Protein AF-A0A9E5MVC0-F1 (afdb_monomer_lite)

Radius of gyration: 25.69 Å; chains: 1; bounding box: 67×39×81 Å

Foldseek 3Di:
DDPDPVVVVVVVVVVVVVVVVVVVVVVVVVVVLVVVLVVLVVVLVVLVVVLVVLCVVLVVLCVCLQQVHDDDPVSVVSNLVSLVSVVVSLVSVLVSCVSVVHDSLVSLLVVLVSLVNGVSSVVSLVVVVVVPDPPPPPDDCVSSVSNVVNNVVVVVVVVVVD

Secondary structure (DSSP, 8-state):
-----HHHHHHHHHHHHHHHHHHHHHHHHHHHHHHHHHHHHHHHHHHHHHHHHHHHHTHHHHHHHHHTPPPPHHHHHHHHHHHHHHHHHHHHHHHHHHHTT--HHHHHHHHHHHHHH-HHHHHHHHHHHHHS-TT-TTS--HHHHHHHHHHHHHHHHHHTT-

pLDDT: mean 89.38, std 9.36, range [50.88, 98.31]

Structure (mmCIF, N/CA/C/O backbone):
data_AF-A0A9E5MVC0-F1
#
_entry.id   AF-A0A9E5MVC0-F1
#
loop_
_atom_site.group_PDB
_atom_site.id
_atom_site.type_symbol
_atom_site.label_atom_id
_atom_site.label_alt_id
_atom_site.label_comp_id
_atom_site.label_asym_id
_atom_site.label_entity_id
_atom_site.label_seq_id
_atom_site.pdbx_PDB_ins_code
_atom_site.Cartn_x
_atom_site.Cartn_y
_atom_site.Cartn_z
_atom_site.occupancy
_atom_site.B_iso_or_equiv
_atom_site.auth_seq_id
_atom_site.auth_comp_id
_atom_site.auth_asym_id
_atom_site.auth_atom_id
_atom_site.pdbx_PDB_model_num
ATOM 1 N N . MET A 1 1 ? 47.370 -3.747 -57.148 1.00 50.88 1 MET A N 1
ATOM 2 C CA . MET A 1 1 ? 46.328 -3.229 -56.234 1.00 50.88 1 MET A CA 1
ATOM 3 C C . MET A 1 1 ? 45.310 -4.342 -56.031 1.00 50.88 1 MET A C 1
ATOM 5 O O . MET A 1 1 ? 44.826 -4.866 -57.023 1.00 50.88 1 MET A O 1
ATOM 9 N N . LYS A 1 2 ? 45.086 -4.807 -54.793 1.00 54.47 2 LYS A N 1
ATOM 10 C CA . LYS A 1 2 ? 44.110 -5.875 -54.505 1.00 54.47 2 LYS A CA 1
ATOM 11 C C . LYS A 1 2 ? 42.709 -5.308 -54.758 1.00 54.47 2 LYS A C 1
ATOM 13 O O . LYS A 1 2 ? 42.351 -4.332 -54.108 1.00 54.47 2 LYS A O 1
ATOM 18 N N . ASN A 1 3 ? 41.949 -5.893 -55.684 1.00 63.56 3 ASN A N 1
ATOM 19 C CA . ASN A 1 3 ? 40.540 -5.551 -55.865 1.00 63.56 3 ASN A CA 1
ATOM 20 C C . ASN A 1 3 ? 39.806 -5.937 -54.581 1.00 63.56 3 ASN A C 1
ATOM 22 O O . ASN A 1 3 ? 39.661 -7.119 -54.272 1.00 63.56 3 ASN A O 1
ATOM 26 N N . ILE A 1 4 ? 39.436 -4.934 -53.789 1.00 68.81 4 ILE A N 1
ATOM 27 C CA . ILE A 1 4 ? 38.575 -5.132 -52.630 1.00 68.81 4 ILE A CA 1
ATOM 28 C C . ILE A 1 4 ? 37.225 -5.584 -53.183 1.00 68.81 4 ILE A C 1
ATOM 30 O O . ILE A 1 4 ? 36.628 -4.904 -54.014 1.00 68.81 4 ILE A O 1
ATOM 34 N N . ASP A 1 5 ? 36.779 -6.757 -52.746 1.00 82.81 5 ASP A N 1
ATOM 35 C CA . ASP A 1 5 ? 35.467 -7.301 -53.073 1.00 82.81 5 ASP A CA 1
ATOM 36 C C . ASP A 1 5 ? 34.402 -6.429 -52.388 1.00 82.81 5 ASP A C 1
ATOM 38 O O . ASP A 1 5 ? 34.113 -6.576 -51.198 1.00 82.81 5 ASP A O 1
ATOM 42 N N . VAL A 1 6 ? 33.883 -5.446 -53.132 1.00 80.06 6 VAL A N 1
ATOM 43 C CA . VAL A 1 6 ? 32.908 -4.449 -52.659 1.00 80.06 6 VAL A CA 1
ATOM 44 C C . VAL A 1 6 ? 31.671 -5.127 -52.059 1.00 80.06 6 VAL A C 1
ATOM 46 O O . VAL A 1 6 ? 31.129 -4.637 -51.071 1.00 80.06 6 VAL A O 1
ATOM 49 N N . GLY A 1 7 ? 31.276 -6.299 -52.572 1.00 79.94 7 GLY A N 1
ATOM 50 C CA . GLY A 1 7 ? 30.170 -7.084 -52.019 1.00 79.94 7 GLY A CA 1
ATOM 51 C C . GLY A 1 7 ? 30.454 -7.599 -50.605 1.00 79.94 7 GLY A C 1
ATOM 52 O O . GLY A 1 7 ? 29.595 -7.514 -49.727 1.00 79.94 7 GLY A O 1
ATOM 53 N N . ARG A 1 8 ? 31.685 -8.057 -50.333 1.00 78.88 8 ARG A N 1
ATOM 54 C CA . ARG A 1 8 ? 32.105 -8.451 -48.973 1.00 78.88 8 ARG A CA 1
ATOM 55 C C . ARG A 1 8 ? 32.175 -7.265 -48.017 1.00 78.88 8 ARG A C 1
ATOM 57 O O . ARG A 1 8 ? 31.847 -7.429 -46.842 1.00 78.88 8 ARG A O 1
ATOM 64 N N . LEU A 1 9 ? 32.575 -6.089 -48.501 1.00 84.31 9 LEU A N 1
ATOM 65 C CA . LEU A 1 9 ? 32.619 -4.873 -47.687 1.00 84.31 9 LEU A CA 1
ATOM 66 C C . LEU A 1 9 ? 31.206 -4.435 -47.276 1.00 84.31 9 LEU A C 1
ATOM 68 O O . LEU A 1 9 ? 30.965 -4.204 -46.094 1.00 84.31 9 LEU A O 1
ATOM 72 N N . ILE A 1 10 ? 30.267 -4.396 -48.227 1.00 83.94 10 ILE A N 1
ATOM 73 C CA . ILE A 1 10 ? 28.863 -4.044 -47.971 1.00 83.94 10 ILE A CA 1
ATOM 74 C C . ILE A 1 10 ? 28.228 -5.025 -46.979 1.00 83.94 10 ILE A C 1
ATOM 76 O O . ILE A 1 10 ? 27.631 -4.588 -45.999 1.00 83.94 10 ILE A O 1
ATOM 80 N N . ASN A 1 11 ? 28.419 -6.335 -47.166 1.00 83.12 11 ASN A N 1
ATOM 81 C CA . ASN A 1 11 ? 27.893 -7.340 -46.235 1.00 83.12 11 ASN A CA 1
ATOM 82 C C . ASN A 1 11 ? 28.495 -7.213 -44.829 1.00 83.12 11 ASN A C 1
ATOM 84 O O . ASN A 1 11 ? 27.784 -7.351 -43.838 1.00 83.12 11 ASN A O 1
ATOM 88 N N . THR A 1 12 ? 29.792 -6.910 -44.724 1.00 84.00 12 THR A N 1
ATOM 89 C CA . THR A 1 12 ? 30.440 -6.678 -43.423 1.00 84.00 12 THR A CA 1
ATOM 90 C C . THR A 1 12 ? 29.838 -5.466 -42.711 1.00 84.00 12 THR A C 1
ATOM 92 O O . THR A 1 12 ? 29.507 -5.555 -41.532 1.00 84.00 12 THR A O 1
ATOM 95 N N . ILE A 1 13 ? 29.645 -4.353 -43.422 1.00 86.19 13 ILE A N 1
ATOM 96 C CA . ILE A 1 13 ? 29.047 -3.134 -42.859 1.00 86.19 13 ILE A CA 1
ATOM 97 C C . ILE A 1 13 ? 27.590 -3.379 -42.452 1.00 86.19 13 ILE A C 1
ATOM 99 O O . ILE A 1 13 ? 27.192 -2.971 -41.364 1.00 86.19 13 ILE A O 1
ATOM 103 N N . ALA A 1 14 ? 26.811 -4.083 -43.277 1.00 83.56 14 ALA A N 1
ATOM 104 C CA . ALA A 1 14 ? 25.430 -4.438 -42.961 1.00 83.56 14 ALA A CA 1
ATOM 105 C C . ALA A 1 14 ? 25.343 -5.300 -41.691 1.00 83.56 14 ALA A C 1
ATOM 107 O O . ALA A 1 14 ? 24.557 -4.995 -40.797 1.00 83.56 14 ALA A O 1
ATOM 108 N N . ASN A 1 15 ? 26.204 -6.314 -41.558 1.00 86.19 15 ASN A N 1
ATOM 109 C CA . ASN A 1 15 ? 26.256 -7.160 -40.364 1.00 86.19 15 ASN A CA 1
ATOM 110 C C . ASN A 1 15 ? 26.656 -6.369 -39.111 1.00 86.19 15 ASN A C 1
ATOM 112 O O . ASN A 1 15 ? 26.054 -6.555 -38.056 1.00 86.19 15 ASN A O 1
ATOM 116 N N . ILE A 1 16 ? 27.624 -5.453 -39.221 1.00 89.75 16 ILE A N 1
ATOM 117 C CA . ILE A 1 16 ? 27.993 -4.548 -38.121 1.00 89.75 16 ILE A CA 1
ATOM 118 C C . ILE A 1 16 ? 26.814 -3.639 -37.753 1.00 89.75 16 ILE A C 1
ATOM 120 O O . ILE A 1 16 ? 26.558 -3.437 -36.571 1.00 89.75 16 ILE A O 1
ATOM 124 N N . GLY A 1 17 ? 26.072 -3.130 -38.739 1.00 88.94 17 GLY A N 1
ATOM 125 C CA . GLY A 1 17 ? 24.876 -2.318 -38.518 1.00 88.94 17 GLY A CA 1
ATOM 126 C C . GLY A 1 17 ? 23.773 -3.075 -37.778 1.00 88.94 17 GLY A C 1
ATOM 127 O O . GLY A 1 17 ? 23.204 -2.542 -36.831 1.00 88.94 17 GLY A O 1
ATOM 128 N N . VAL A 1 18 ? 23.518 -4.335 -38.145 1.00 88.31 18 VAL A N 1
ATOM 129 C CA . VAL A 1 18 ? 22.548 -5.198 -37.448 1.00 88.31 18 VAL A CA 1
ATOM 130 C C . VAL A 1 18 ? 22.993 -5.473 -36.011 1.00 88.31 18 VAL A C 1
ATOM 132 O O . VAL A 1 18 ? 22.205 -5.296 -35.086 1.00 88.31 18 VAL A O 1
ATOM 135 N N . ILE A 1 19 ? 24.259 -5.849 -35.802 1.00 90.19 19 ILE A N 1
ATOM 136 C CA . ILE A 1 19 ? 24.806 -6.096 -34.458 1.00 90.19 19 ILE A CA 1
ATOM 137 C C . ILE A 1 19 ? 24.736 -4.821 -33.608 1.00 90.19 19 ILE A C 1
ATOM 139 O O . ILE A 1 19 ? 24.280 -4.866 -32.468 1.00 90.19 19 ILE A O 1
ATOM 143 N N . GLY A 1 20 ? 25.131 -3.677 -34.168 1.00 89.25 20 GLY A N 1
ATOM 144 C CA . GLY A 1 20 ? 25.049 -2.379 -33.501 1.00 89.25 20 GLY A CA 1
ATOM 145 C C . GLY A 1 20 ? 23.612 -1.993 -33.150 1.00 89.25 20 GLY A C 1
ATOM 146 O O . GLY A 1 20 ? 23.364 -1.535 -32.038 1.00 89.25 20 GLY A O 1
ATOM 147 N N . GLY A 1 21 ? 22.660 -2.244 -34.053 1.00 90.06 21 GLY A N 1
ATOM 148 C CA . GLY A 1 21 ? 21.233 -2.030 -33.813 1.00 90.06 21 GLY A CA 1
ATOM 149 C C . GLY A 1 21 ? 20.691 -2.891 -32.671 1.00 90.06 21 GLY A C 1
ATOM 150 O O . GLY A 1 21 ? 20.008 -2.375 -31.793 1.00 90.06 21 GLY A O 1
ATOM 151 N N . LEU A 1 22 ? 21.052 -4.177 -32.622 1.00 89.44 22 LEU A N 1
ATOM 152 C CA . LEU A 1 22 ? 20.656 -5.073 -31.530 1.00 89.44 22 LEU A CA 1
ATOM 153 C C . LEU A 1 22 ? 21.253 -4.648 -30.183 1.00 89.44 22 LEU A C 1
ATOM 155 O O . LEU A 1 22 ? 20.547 -4.647 -29.177 1.00 89.44 22 LEU A O 1
ATOM 159 N N . ILE A 1 23 ? 22.529 -4.245 -30.159 1.00 89.62 23 ILE A N 1
ATOM 160 C CA . ILE A 1 23 ? 23.170 -3.707 -28.948 1.00 89.62 23 ILE A CA 1
ATOM 161 C C . ILE A 1 23 ? 22.442 -2.443 -28.486 1.00 89.62 23 ILE A C 1
ATOM 163 O O . ILE A 1 23 ? 22.152 -2.300 -27.302 1.00 89.62 23 ILE A O 1
ATOM 167 N N . PHE A 1 24 ? 22.120 -1.540 -29.412 1.00 92.38 24 PHE A N 1
ATOM 168 C CA . PHE A 1 24 ? 21.422 -0.298 -29.105 1.00 92.38 24 PHE A CA 1
ATOM 169 C C . PHE A 1 24 ? 20.025 -0.544 -28.520 1.00 92.38 24 PHE A C 1
ATOM 171 O O . PHE A 1 24 ? 19.706 0.024 -27.480 1.00 92.38 24 PHE A O 1
ATOM 178 N N . VAL A 1 25 ? 19.232 -1.446 -29.110 1.00 92.00 25 VAL A N 1
ATOM 179 C CA . VAL A 1 25 ? 17.927 -1.851 -28.555 1.00 92.00 25 VAL A CA 1
ATOM 180 C C . VAL A 1 25 ? 18.091 -2.479 -27.170 1.00 92.00 25 VAL A C 1
ATOM 182 O O . VAL A 1 25 ? 17.344 -2.146 -26.256 1.00 92.00 25 VAL A O 1
ATOM 185 N N . GLY A 1 26 ? 19.098 -3.335 -26.973 1.00 86.75 26 GLY A N 1
ATOM 186 C CA . GLY A 1 26 ? 19.394 -3.908 -25.658 1.00 86.75 26 GLY A CA 1
ATOM 187 C C . GLY A 1 26 ? 19.716 -2.846 -24.599 1.00 86.75 26 GLY A C 1
ATOM 188 O O . GLY A 1 26 ? 19.263 -2.949 -23.461 1.00 86.75 26 GLY A O 1
ATOM 189 N N . LEU A 1 27 ? 20.455 -1.795 -24.973 1.00 90.75 27 LEU A N 1
ATOM 190 C CA . LEU A 1 27 ? 20.729 -0.657 -24.091 1.00 90.75 27 LEU A CA 1
ATOM 191 C C . LEU A 1 27 ? 19.470 0.169 -23.796 1.00 90.75 27 LEU A C 1
ATOM 193 O O . LEU A 1 27 ? 19.297 0.581 -22.651 1.00 90.75 27 LEU A O 1
ATOM 197 N N . GLN A 1 28 ? 18.593 0.381 -24.783 1.00 87.44 28 GLN A N 1
ATOM 198 C CA . GLN A 1 28 ? 17.312 1.070 -24.585 1.00 87.44 28 GLN A CA 1
ATOM 199 C C . GLN A 1 28 ? 16.407 0.307 -23.614 1.00 87.44 28 GLN A C 1
ATOM 201 O O . GLN A 1 28 ? 15.955 0.883 -22.632 1.00 87.44 28 GLN A O 1
ATOM 206 N N . LEU A 1 29 ? 16.239 -1.005 -23.811 1.00 86.62 29 LEU A N 1
ATOM 207 C CA . LEU A 1 29 ? 15.438 -1.847 -22.915 1.00 86.62 29 LEU A CA 1
ATOM 208 C C . LEU A 1 29 ? 15.954 -1.811 -21.472 1.00 86.62 29 LEU A C 1
ATOM 210 O O . LEU A 1 29 ? 15.167 -1.778 -20.529 1.00 86.62 29 LEU A O 1
ATOM 214 N N . LYS A 1 30 ? 17.280 -1.780 -21.291 1.00 89.12 30 LYS A N 1
ATOM 215 C CA . LYS A 1 30 ? 17.881 -1.625 -19.965 1.00 89.12 30 LYS A CA 1
ATOM 216 C C . LYS A 1 30 ? 17.543 -0.267 -19.341 1.00 89.12 30 LYS A C 1
ATOM 218 O O . LYS A 1 30 ? 17.176 -0.217 -18.175 1.00 89.12 30 LYS A O 1
ATOM 223 N N . GLN A 1 31 ? 17.658 0.820 -20.102 1.00 88.25 31 GLN A N 1
ATOM 224 C CA . GLN A 1 31 ? 17.329 2.163 -19.611 1.00 88.25 31 GLN A CA 1
ATOM 225 C C . GLN A 1 31 ? 15.851 2.289 -19.233 1.00 88.25 31 GLN A C 1
ATOM 227 O O . GLN A 1 31 ? 15.545 2.838 -18.177 1.00 88.25 31 GLN A O 1
ATOM 232 N N . ASP A 1 32 ? 14.954 1.750 -20.057 1.00 87.56 32 ASP A N 1
ATOM 233 C CA . ASP A 1 32 ? 13.515 1.765 -19.790 1.00 87.56 32 ASP A CA 1
ATOM 234 C C . ASP A 1 32 ? 13.183 0.989 -18.506 1.00 87.56 32 ASP A C 1
ATOM 236 O O . ASP A 1 32 ? 12.416 1.473 -17.670 1.00 87.56 32 ASP A O 1
ATOM 240 N N . SER A 1 33 ? 13.824 -0.168 -18.302 1.00 86.50 33 SER A N 1
ATOM 241 C CA . SER A 1 33 ? 13.711 -0.948 -17.064 1.00 86.50 33 SER A CA 1
ATOM 242 C C . SER A 1 33 ? 14.200 -0.161 -15.842 1.00 86.50 33 SER A C 1
ATOM 244 O O . SER A 1 33 ? 13.487 -0.083 -14.842 1.00 86.50 33 SER A O 1
ATOM 246 N N . ASP A 1 34 ? 15.377 0.471 -15.927 1.00 87.69 34 ASP A N 1
ATOM 247 C CA . ASP A 1 34 ? 15.955 1.261 -14.830 1.00 87.69 34 ASP A CA 1
ATOM 248 C C . ASP A 1 34 ? 15.062 2.472 -14.467 1.00 87.69 34 ASP A C 1
ATOM 250 O O . ASP A 1 34 ? 14.955 2.855 -13.298 1.00 87.69 34 ASP A O 1
ATOM 254 N N . ILE A 1 35 ? 14.415 3.104 -15.456 1.00 88.44 35 ILE A N 1
ATOM 255 C CA . ILE A 1 35 ? 13.480 4.220 -15.236 1.00 88.44 35 ILE A CA 1
ATOM 256 C C . ILE A 1 35 ? 12.208 3.727 -14.542 1.00 88.44 35 ILE A C 1
ATOM 258 O O . ILE A 1 35 ? 11.766 4.356 -13.576 1.00 88.44 35 ILE A O 1
ATOM 262 N N . ALA A 1 36 ? 11.634 2.616 -15.008 1.00 85.25 36 ALA A N 1
ATOM 263 C CA . ALA A 1 36 ? 10.431 2.034 -14.422 1.00 85.25 36 ALA A CA 1
ATOM 264 C C . ALA A 1 36 ? 10.654 1.633 -12.955 1.00 85.25 36 ALA A C 1
ATOM 266 O O . ALA A 1 36 ? 9.841 1.973 -12.096 1.00 85.25 36 ALA A O 1
ATOM 267 N N . GLU A 1 37 ? 11.787 0.997 -12.646 1.00 89.19 37 GLU A N 1
ATOM 268 C CA . GLU A 1 37 ? 12.162 0.628 -11.277 1.00 89.19 37 GLU A CA 1
ATOM 269 C C . GLU A 1 37 ? 12.238 1.859 -10.360 1.00 89.19 37 GLU A C 1
ATOM 271 O O . GLU A 1 37 ? 11.611 1.901 -9.297 1.00 89.19 37 GLU A O 1
ATOM 276 N N . ARG A 1 38 ? 12.949 2.910 -10.792 1.00 88.31 38 ARG A N 1
ATOM 277 C CA . ARG A 1 38 ? 13.077 4.158 -10.021 1.00 88.31 38 ARG A CA 1
ATOM 278 C C . ARG A 1 38 ? 11.738 4.854 -9.816 1.00 88.31 38 ARG A C 1
ATOM 280 O O . ARG A 1 38 ? 11.494 5.374 -8.729 1.00 88.31 38 ARG A O 1
ATOM 287 N N . ALA A 1 39 ? 10.885 4.874 -10.838 1.00 88.19 39 ALA A N 1
ATOM 288 C CA . ALA A 1 39 ? 9.549 5.444 -10.738 1.00 88.19 39 ALA A CA 1
ATOM 289 C C . ALA A 1 39 ? 8.698 4.682 -9.712 1.00 88.19 39 ALA A C 1
ATOM 291 O O . ALA A 1 39 ? 8.063 5.313 -8.870 1.00 88.19 39 ALA A O 1
ATOM 292 N N . THR A 1 40 ? 8.741 3.345 -9.707 1.00 89.12 40 THR A N 1
ATOM 293 C CA . THR A 1 40 ? 8.020 2.535 -8.714 1.00 89.12 40 THR A CA 1
ATOM 294 C C . THR A 1 40 ? 8.538 2.769 -7.295 1.00 89.12 40 THR A C 1
ATOM 296 O O . THR A 1 40 ? 7.736 2.985 -6.388 1.00 89.12 40 THR A O 1
ATOM 299 N N . LEU A 1 41 ? 9.859 2.807 -7.088 1.00 89.75 41 LEU A N 1
ATOM 300 C CA . LEU A 1 41 ? 10.452 3.098 -5.773 1.00 89.75 41 LEU A CA 1
ATOM 301 C C . LEU A 1 41 ? 10.088 4.502 -5.265 1.00 89.75 41 LEU A C 1
ATOM 303 O O . LEU A 1 41 ? 9.776 4.690 -4.084 1.00 89.75 41 LEU A O 1
ATOM 307 N N . PHE A 1 42 ? 10.103 5.492 -6.158 1.00 91.06 42 PHE A N 1
ATOM 308 C CA . PHE A 1 42 ? 9.688 6.857 -5.846 1.00 91.06 42 PHE A CA 1
ATOM 309 C C . PHE A 1 42 ? 8.200 6.925 -5.485 1.00 91.06 42 PHE A C 1
ATOM 311 O O . PHE A 1 42 ? 7.843 7.539 -4.479 1.00 91.06 42 PHE A O 1
ATOM 318 N N . ASN A 1 43 ? 7.342 6.241 -6.245 1.00 89.00 43 ASN A N 1
ATOM 319 C CA . ASN A 1 43 ? 5.911 6.157 -5.964 1.00 89.00 43 ASN A CA 1
ATOM 320 C C . ASN A 1 43 ? 5.644 5.495 -4.609 1.00 89.00 43 ASN A C 1
ATOM 322 O O . ASN A 1 43 ? 4.931 6.078 -3.803 1.00 89.00 43 ASN A O 1
ATOM 326 N N . ALA A 1 44 ? 6.284 4.362 -4.305 1.00 90.25 44 ALA A N 1
ATOM 327 C CA . ALA A 1 44 ? 6.146 3.697 -3.007 1.00 90.25 44 ALA A CA 1
ATOM 328 C C . ALA A 1 44 ? 6.573 4.606 -1.837 1.00 90.25 44 ALA A C 1
ATOM 330 O O . ALA A 1 44 ? 5.928 4.640 -0.789 1.00 90.25 44 ALA A O 1
ATOM 331 N N . THR A 1 45 ? 7.639 5.393 -2.022 1.00 91.25 45 THR A N 1
ATOM 332 C CA . THR A 1 45 ? 8.091 6.370 -1.018 1.00 91.25 45 THR A CA 1
ATOM 333 C C . THR A 1 45 ? 7.063 7.486 -0.819 1.00 91.25 45 THR A C 1
ATOM 335 O O . THR A 1 45 ? 6.715 7.805 0.317 1.00 91.25 45 THR A O 1
ATOM 338 N N . ASN A 1 46 ? 6.534 8.057 -1.903 1.00 93.00 46 ASN A N 1
ATOM 339 C CA . ASN A 1 46 ? 5.523 9.112 -1.821 1.00 93.00 46 ASN A CA 1
ATOM 340 C C . ASN A 1 46 ? 4.198 8.613 -1.245 1.00 93.00 46 ASN A C 1
ATOM 342 O O . ASN A 1 46 ? 3.611 9.315 -0.427 1.00 93.00 46 ASN A O 1
ATOM 346 N N . SER A 1 47 ? 3.750 7.409 -1.608 1.00 90.12 47 SER A N 1
ATOM 347 C CA . SER A 1 47 ? 2.551 6.788 -1.035 1.00 90.12 47 SER A CA 1
ATOM 348 C C . SER A 1 47 ? 2.676 6.636 0.479 1.00 90.12 47 SER A C 1
ATOM 350 O O . SER A 1 47 ? 1.726 6.926 1.201 1.00 90.12 47 SER A O 1
ATOM 352 N N . ARG A 1 48 ? 3.866 6.291 0.989 1.00 89.81 48 ARG A N 1
ATOM 353 C CA . ARG A 1 48 ? 4.123 6.251 2.436 1.00 89.81 48 ARG A CA 1
ATOM 354 C C . ARG A 1 48 ? 4.107 7.620 3.104 1.00 89.81 48 ARG A C 1
ATOM 356 O O . ARG A 1 48 ? 3.583 7.733 4.207 1.00 89.81 48 ARG A O 1
ATOM 363 N N . LEU A 1 49 ? 4.661 8.647 2.461 1.00 93.00 49 LEU A N 1
ATOM 364 C CA . LEU A 1 49 ? 4.610 10.016 2.986 1.00 93.00 49 LEU A CA 1
ATOM 365 C C . LEU A 1 49 ? 3.173 10.549 3.026 1.00 93.00 49 LEU A C 1
ATOM 367 O O . LEU A 1 49 ? 2.769 11.134 4.024 1.00 93.00 49 LEU A O 1
ATOM 371 N N . GLN A 1 50 ? 2.395 10.302 1.971 1.00 92.31 50 GLN A N 1
ATOM 372 C CA . GLN A 1 50 ? 0.979 10.666 1.911 1.00 92.31 50 GLN A CA 1
ATOM 373 C C . GLN A 1 50 ? 0.166 9.919 2.967 1.00 92.31 50 GLN A C 1
ATOM 375 O O . GLN A 1 50 ? -0.623 10.534 3.673 1.00 92.31 50 GLN A O 1
ATOM 380 N N . TRP A 1 51 ? 0.401 8.615 3.125 1.00 93.12 51 TRP A N 1
ATOM 381 C CA . TRP A 1 51 ? -0.217 7.824 4.185 1.00 93.12 51 TRP A CA 1
ATOM 382 C C . TRP A 1 51 ? 0.083 8.394 5.578 1.00 93.12 51 TRP A C 1
ATOM 384 O O . TRP A 1 51 ? -0.833 8.593 6.371 1.00 93.12 51 TRP A O 1
ATOM 394 N N . ALA A 1 52 ? 1.351 8.703 5.864 1.00 93.19 52 ALA A N 1
ATOM 395 C CA . ALA A 1 52 ? 1.745 9.276 7.148 1.00 93.19 52 ALA A CA 1
ATOM 396 C C . ALA A 1 52 ? 1.036 10.610 7.430 1.00 93.19 52 ALA A C 1
ATOM 398 O O . ALA A 1 52 ? 0.647 10.864 8.568 1.00 93.19 52 ALA A O 1
ATOM 399 N N . GLU A 1 53 ? 0.840 11.437 6.402 1.00 95.38 53 GLU A N 1
ATOM 400 C CA . GLU A 1 53 ? 0.114 12.699 6.529 1.00 95.38 53 GLU A CA 1
ATOM 401 C C . GLU A 1 53 ? -1.382 12.486 6.796 1.00 95.38 53 GLU A C 1
ATOM 403 O O . GLU A 1 53 ? -1.918 13.083 7.726 1.00 95.38 53 GLU A O 1
ATOM 408 N N . LEU A 1 54 ? -2.034 11.573 6.069 1.00 94.25 54 LEU A N 1
ATOM 409 C CA . LEU A 1 54 ? -3.447 11.232 6.287 1.00 94.25 54 LEU A CA 1
ATOM 410 C C . LEU A 1 54 ? -3.695 10.711 7.710 1.00 94.25 54 LEU A C 1
ATOM 412 O O . LEU A 1 54 ? -4.624 11.149 8.385 1.00 94.25 54 LEU A O 1
ATOM 416 N N . VAL A 1 55 ? -2.829 9.822 8.209 1.00 94.31 55 VAL A N 1
ATOM 417 C CA . VAL A 1 55 ? -2.911 9.351 9.602 1.00 94.31 55 VAL A CA 1
ATOM 418 C C . VAL A 1 55 ? -2.687 10.486 10.580 1.00 94.31 55 VAL A C 1
ATOM 420 O O . VAL A 1 55 ? -3.337 10.524 11.616 1.00 94.31 55 VAL A O 1
ATOM 423 N N . ARG A 1 56 ? -1.764 11.408 10.297 1.00 96.06 56 ARG A N 1
ATOM 424 C CA . ARG A 1 56 ? -1.502 12.545 11.184 1.00 96.06 56 ARG A CA 1
ATOM 425 C C . ARG A 1 56 ? -2.745 13.423 11.333 1.00 96.06 56 ARG A C 1
ATOM 427 O O . ARG A 1 56 ? -3.023 13.878 12.441 1.00 96.06 56 ARG A O 1
ATOM 434 N N . GLU A 1 57 ? -3.473 13.654 10.245 1.00 96.19 57 GLU A N 1
ATOM 435 C CA . GLU A 1 57 ? -4.697 14.464 10.226 1.00 96.19 57 GLU A CA 1
ATOM 436 C C . GLU A 1 57 ? -5.875 13.771 10.925 1.00 96.19 57 GLU A C 1
ATOM 438 O O . GLU A 1 57 ? -6.596 14.424 11.677 1.00 96.19 57 GLU A O 1
ATOM 443 N N . SER A 1 58 ? -6.001 12.451 10.769 1.00 96.25 58 SER A N 1
ATOM 444 C CA . SER A 1 58 ? -7.129 11.656 11.281 1.00 96.25 58 SER A CA 1
ATOM 445 C C . SER A 1 58 ? -6.713 10.624 12.341 1.00 96.25 58 SER A C 1
ATOM 447 O O . SER A 1 58 ? -7.280 9.533 12.441 1.00 96.25 58 SER A O 1
ATOM 449 N N . SER A 1 59 ? -5.694 10.953 13.141 1.00 97.06 59 SER A N 1
ATOM 450 C CA . SER A 1 59 ? -5.026 9.999 14.047 1.00 97.06 59 SER A CA 1
ATOM 451 C C . SER A 1 59 ? -5.947 9.397 15.106 1.00 97.06 59 SER A C 1
ATOM 453 O O . SER A 1 59 ? -5.820 8.217 15.423 1.00 97.06 59 SER A O 1
ATOM 455 N N . GLU A 1 60 ? -6.893 10.179 15.627 1.00 98.06 60 GLU A N 1
ATOM 456 C CA . GLU A 1 60 ? -7.870 9.715 16.615 1.00 98.06 60 GLU A CA 1
ATOM 457 C C . GLU A 1 60 ? -8.756 8.602 16.042 1.00 98.06 60 GLU A C 1
ATOM 459 O O . GLU A 1 60 ? -8.877 7.535 16.643 1.00 98.06 60 GLU A O 1
ATOM 464 N N . ILE A 1 61 ? -9.297 8.813 14.839 1.00 98.00 61 ILE A N 1
ATOM 465 C CA . ILE A 1 61 ? -10.138 7.833 14.141 1.00 98.00 61 ILE A CA 1
ATOM 466 C C . ILE A 1 61 ? -9.320 6.602 13.761 1.00 98.00 61 ILE A C 1
ATOM 468 O O . ILE A 1 61 ? -9.800 5.480 13.919 1.00 98.00 61 ILE A O 1
ATOM 472 N N . TRP A 1 62 ? -8.075 6.791 13.313 1.00 98.12 62 TRP A N 1
ATOM 473 C CA . TRP A 1 62 ? -7.176 5.678 13.023 1.00 98.12 62 TRP A CA 1
ATOM 474 C C . TRP A 1 62 ? -6.967 4.795 14.256 1.00 98.12 62 TRP A C 1
ATOM 476 O O . TRP A 1 62 ? -7.219 3.595 14.194 1.00 98.12 62 TRP A O 1
ATOM 486 N N . VAL A 1 63 ? -6.580 5.380 15.394 1.00 98.19 63 VAL A N 1
ATOM 487 C CA . VAL A 1 63 ? -6.345 4.640 16.644 1.00 98.19 63 VAL A CA 1
ATOM 488 C C . VAL A 1 63 ? -7.616 3.938 17.123 1.00 98.19 63 VAL A C 1
ATOM 490 O O . VAL A 1 63 ? -7.565 2.747 17.426 1.00 98.19 63 VAL A O 1
ATOM 493 N N . LYS A 1 64 ? -8.752 4.641 17.132 1.00 98.31 64 LYS A N 1
ATOM 494 C CA . LYS A 1 64 ? -10.056 4.088 17.525 1.00 98.31 64 LYS A CA 1
ATOM 495 C C . LYS A 1 64 ? -10.469 2.910 16.635 1.00 98.31 64 LYS A C 1
ATOM 497 O O . LYS A 1 64 ? -10.957 1.886 17.109 1.00 98.31 64 LYS A O 1
ATOM 502 N N . GLY A 1 65 ? -10.228 3.026 15.331 1.00 97.94 65 GLY A N 1
ATOM 503 C CA . GLY A 1 65 ? -10.477 1.949 14.384 1.00 97.94 65 GLY A CA 1
ATOM 504 C C . GLY A 1 65 ? -9.539 0.760 14.581 1.00 97.94 65 GLY A C 1
ATOM 505 O O . GLY A 1 65 ? -10.000 -0.375 14.541 1.00 97.94 65 GLY A O 1
ATOM 506 N N . LEU A 1 66 ? -8.251 0.977 14.870 1.00 98.00 66 LEU A N 1
ATOM 507 C CA . LEU A 1 66 ? -7.298 -0.108 15.142 1.00 98.00 66 LEU A CA 1
ATOM 508 C C . LEU A 1 66 ? -7.691 -0.946 16.368 1.00 98.00 66 LEU A C 1
ATOM 510 O O . LEU A 1 66 ? -7.593 -2.176 16.318 1.00 98.00 66 LEU A O 1
ATOM 514 N N . THR A 1 67 ? -8.159 -0.308 17.446 1.00 97.75 67 THR A N 1
ATOM 515 C CA . THR A 1 67 ? -8.570 -0.990 18.689 1.00 97.75 67 THR A CA 1
ATOM 516 C C . THR A 1 67 ? -9.883 -1.760 18.549 1.00 97.75 67 THR A C 1
ATOM 518 O O . THR A 1 67 ? -10.188 -2.603 19.392 1.00 97.75 67 THR A O 1
ATOM 521 N N . GLY A 1 68 ? -10.638 -1.532 17.468 1.00 95.44 68 GLY A N 1
ATOM 522 C CA . GLY A 1 68 ? -11.947 -2.146 17.258 1.00 95.44 68 GLY A CA 1
ATOM 523 C C . GLY A 1 68 ? -13.044 -1.538 18.133 1.00 95.44 68 GLY A C 1
ATOM 524 O O . GLY A 1 68 ? -14.059 -2.191 18.374 1.00 95.44 68 GLY A O 1
ATOM 525 N N . GLU A 1 69 ? -12.840 -0.313 18.620 1.00 97.06 69 GLU A N 1
ATOM 526 C CA . GLU A 1 69 ? -13.882 0.459 19.291 1.00 97.06 69 GLU A CA 1
ATOM 527 C C . GLU A 1 69 ? -15.054 0.760 18.346 1.00 97.06 69 GLU A C 1
ATOM 529 O O . GLU A 1 69 ? -14.933 0.723 17.119 1.00 97.06 69 GLU A O 1
ATOM 534 N N . GLU A 1 70 ? -16.219 1.060 18.923 1.00 97.06 70 GLU A N 1
ATOM 535 C CA . GLU A 1 70 ? -17.414 1.384 18.147 1.00 97.06 70 GLU A CA 1
ATOM 536 C C . GLU A 1 70 ? -17.229 2.717 17.407 1.00 97.06 70 GLU A C 1
ATOM 538 O O . GLU A 1 70 ? -17.049 3.776 18.016 1.00 97.06 70 GLU A O 1
ATOM 543 N N . LEU A 1 71 ? -17.276 2.651 16.077 1.00 97.44 71 LEU A N 1
ATOM 544 C CA . LEU A 1 71 ? -17.235 3.805 15.187 1.00 97.44 71 LEU A CA 1
ATOM 545 C C . LEU A 1 71 ? -18.660 4.178 14.778 1.00 97.44 71 LEU A C 1
ATOM 547 O O . LEU A 1 71 ? -19.456 3.315 14.410 1.00 97.44 71 LEU A O 1
ATOM 551 N N . THR A 1 72 ? -18.967 5.471 14.790 1.00 98.31 72 THR A N 1
ATOM 552 C CA . THR A 1 72 ? -20.146 6.004 14.095 1.00 98.31 72 THR A CA 1
ATOM 553 C C . THR A 1 72 ? -20.024 5.774 12.587 1.00 98.31 72 THR A C 1
ATOM 555 O O . THR A 1 72 ? -18.924 5.588 12.073 1.00 98.31 72 THR A O 1
ATOM 558 N N . ASP A 1 73 ? -21.131 5.858 11.845 1.00 97.88 73 ASP A N 1
ATOM 559 C CA . ASP A 1 73 ? -21.114 5.683 10.383 1.00 97.88 73 ASP A CA 1
ATOM 560 C C . ASP A 1 73 ? -20.117 6.622 9.678 1.00 97.88 73 ASP A C 1
ATOM 562 O O . ASP A 1 73 ? -19.450 6.230 8.720 1.00 97.88 73 ASP A O 1
ATOM 566 N N . TYR A 1 74 ? -19.990 7.859 10.172 1.00 97.81 74 TYR A N 1
ATOM 567 C CA . TYR A 1 74 ? -19.038 8.839 9.647 1.00 97.81 74 TYR A CA 1
ATOM 568 C C . TYR A 1 74 ? -17.586 8.443 9.953 1.00 97.81 74 TYR A C 1
ATOM 570 O O . TYR A 1 74 ? -16.762 8.384 9.042 1.00 97.81 74 TYR A O 1
ATOM 578 N N . GLU A 1 75 ? -17.279 8.113 11.212 1.00 98.12 75 GLU A N 1
ATOM 579 C CA . GLU A 1 75 ? -15.936 7.666 11.609 1.00 98.12 75 GLU A CA 1
ATOM 580 C C . GLU A 1 75 ? -15.541 6.373 10.888 1.00 98.12 75 GLU A C 1
ATOM 582 O O . GLU A 1 75 ? -14.383 6.193 10.523 1.00 98.12 75 GLU A O 1
ATOM 587 N N . TYR A 1 76 ? -16.502 5.478 10.648 1.00 97.62 76 TYR A N 1
ATOM 588 C CA . TYR A 1 76 ? -16.276 4.250 9.902 1.00 97.62 76 TYR A CA 1
ATOM 589 C C . TYR A 1 76 ? -15.890 4.533 8.448 1.00 97.62 76 TYR A C 1
ATOM 591 O O . TYR A 1 76 ? -14.966 3.906 7.935 1.00 97.62 76 TYR A O 1
ATOM 599 N N . ALA A 1 77 ? -16.572 5.467 7.778 1.00 97.00 77 ALA A N 1
ATOM 600 C CA . ALA A 1 77 ? -16.234 5.847 6.409 1.00 97.00 77 ALA A CA 1
ATOM 601 C C . ALA A 1 77 ? -14.818 6.439 6.320 1.00 97.00 77 ALA A C 1
ATOM 603 O O . ALA A 1 77 ? -14.064 6.112 5.403 1.00 97.00 77 ALA A O 1
ATOM 604 N N . GLU A 1 78 ? -14.440 7.266 7.295 1.00 97.56 78 GLU A N 1
ATOM 605 C CA . GLU A 1 78 ? -13.097 7.836 7.384 1.00 97.56 78 GLU A CA 1
ATOM 606 C C . GLU A 1 78 ? -12.042 6.756 7.682 1.00 97.56 78 GLU A C 1
ATOM 608 O O . GLU A 1 78 ? -11.017 6.688 7.004 1.00 97.56 78 GLU A O 1
ATOM 613 N N . PHE A 1 79 ? -12.325 5.832 8.605 1.00 98.19 79 PHE A N 1
ATOM 614 C CA . PHE A 1 79 ? -11.458 4.687 8.879 1.00 98.19 79 PHE A CA 1
ATOM 615 C C . PHE A 1 79 ? -11.293 3.759 7.666 1.00 98.19 79 PHE A C 1
ATOM 617 O O . PHE A 1 79 ? -10.177 3.340 7.377 1.00 98.19 79 PHE A O 1
ATOM 624 N N . ASP A 1 80 ? -12.364 3.451 6.927 1.00 97.38 80 ASP A N 1
ATOM 625 C CA . ASP A 1 80 ? -12.304 2.612 5.719 1.00 97.38 80 ASP A CA 1
ATOM 626 C C . ASP A 1 80 ? -11.439 3.265 4.628 1.00 97.38 80 ASP A C 1
ATOM 628 O O . ASP A 1 80 ? -10.651 2.574 3.976 1.00 97.38 80 ASP A O 1
ATOM 632 N N . ALA A 1 81 ? -11.513 4.593 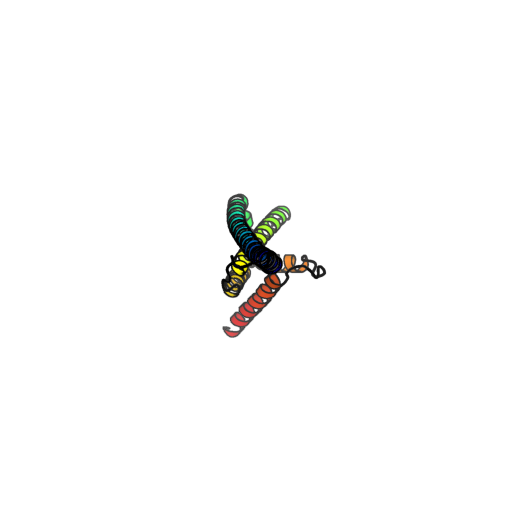4.478 1.00 95.88 81 ALA A N 1
ATOM 633 C CA . ALA A 1 81 ? -10.655 5.347 3.566 1.00 95.88 81 ALA A CA 1
ATOM 634 C C . ALA A 1 81 ? -9.179 5.311 3.999 1.00 95.88 81 ALA A C 1
ATOM 636 O O . ALA A 1 81 ? -8.303 5.052 3.170 1.00 95.88 81 ALA A O 1
ATOM 637 N N . LEU A 1 82 ? -8.900 5.506 5.293 1.00 97.25 82 LEU A N 1
ATOM 638 C CA . LEU A 1 82 ? -7.549 5.404 5.849 1.00 97.25 82 LEU A CA 1
ATOM 639 C C . LEU A 1 82 ? -6.981 3.990 5.683 1.00 97.25 82 LEU A C 1
ATOM 641 O O . LEU A 1 82 ? -5.882 3.829 5.166 1.00 97.25 82 LEU A O 1
ATOM 645 N N . ALA A 1 83 ? -7.737 2.956 6.046 1.00 97.06 83 ALA A N 1
ATOM 646 C CA . ALA A 1 83 ? -7.305 1.568 5.925 1.00 97.06 83 ALA A CA 1
ATOM 647 C C . ALA A 1 83 ? -7.063 1.162 4.459 1.00 97.06 83 ALA A C 1
ATOM 649 O O . ALA A 1 83 ? -6.104 0.451 4.162 1.00 97.06 83 ALA A O 1
ATOM 650 N N . THR A 1 84 ? -7.857 1.691 3.524 1.00 94.56 84 THR A N 1
ATOM 651 C CA . THR A 1 84 ? -7.611 1.518 2.084 1.00 94.56 84 THR A CA 1
ATOM 652 C C . THR A 1 84 ? -6.315 2.209 1.650 1.00 94.56 84 THR A C 1
ATOM 654 O O . THR A 1 84 ? -5.502 1.611 0.951 1.00 94.56 84 THR A O 1
ATOM 657 N N . ALA A 1 85 ? -6.067 3.449 2.084 1.00 94.19 85 ALA A N 1
ATOM 658 C CA . ALA A 1 85 ? -4.814 4.147 1.785 1.00 94.19 85 ALA A CA 1
ATOM 659 C C . ALA A 1 85 ? -3.588 3.431 2.388 1.00 94.19 85 ALA A C 1
ATOM 661 O O . ALA A 1 85 ? -2.538 3.339 1.746 1.00 94.19 85 ALA A O 1
ATOM 662 N N . TRP A 1 86 ? -3.732 2.885 3.596 1.00 94.88 86 TRP A N 1
ATOM 663 C CA . TRP A 1 86 ? -2.736 2.044 4.251 1.00 94.88 86 TRP A CA 1
ATOM 664 C C . TRP A 1 86 ? -2.436 0.780 3.441 1.00 94.88 86 TRP A C 1
ATOM 666 O O . TRP A 1 86 ? -1.264 0.479 3.215 1.00 94.88 86 TRP A O 1
ATOM 676 N N . GLU A 1 87 ? -3.455 0.072 2.951 1.00 94.00 87 GLU A N 1
ATOM 677 C CA . GLU A 1 87 ? -3.274 -1.122 2.118 1.00 94.00 87 GLU A CA 1
ATOM 678 C C . GLU A 1 87 ? -2.571 -0.793 0.803 1.00 94.00 87 GLU A C 1
ATOM 680 O O . GLU A 1 87 ? -1.595 -1.460 0.463 1.00 94.00 87 GLU A O 1
ATOM 685 N N . LEU A 1 88 ? -2.968 0.285 0.123 1.00 90.69 88 LEU A N 1
ATOM 686 C CA . LEU A 1 88 ? -2.356 0.687 -1.145 1.00 90.69 88 LEU A CA 1
ATOM 687 C C . LEU A 1 88 ? -0.887 1.086 -0.951 1.00 90.69 88 LEU A C 1
ATOM 689 O O . LEU A 1 88 ? -0.023 0.771 -1.773 1.00 90.69 88 LEU A O 1
ATOM 693 N N . SER A 1 89 ? -0.578 1.750 0.164 1.00 92.00 89 SER A N 1
ATOM 694 C CA . SER A 1 89 ? 0.792 2.065 0.580 1.00 92.00 89 SER A CA 1
ATOM 695 C C . SER A 1 89 ? 1.622 0.795 0.827 1.00 92.00 89 SER A C 1
ATOM 697 O O . SER A 1 89 ? 2.782 0.716 0.414 1.00 92.00 89 SER A O 1
ATOM 699 N N . HIS A 1 90 ? 1.035 -0.240 1.434 1.00 91.31 90 HIS A N 1
ATOM 700 C CA . HIS A 1 90 ? 1.706 -1.527 1.620 1.00 91.31 90 HIS A CA 1
ATOM 701 C C . HIS A 1 90 ? 1.882 -2.279 0.304 1.00 91.31 90 HIS A C 1
ATOM 703 O O . HIS A 1 90 ? 2.985 -2.735 0.013 1.00 91.31 90 HIS A O 1
ATOM 709 N N . TYR A 1 91 ? 0.845 -2.349 -0.526 1.00 90.12 91 TYR A N 1
ATOM 710 C CA . TYR A 1 91 ? 0.891 -3.011 -1.823 1.00 90.12 91 TYR A CA 1
ATOM 711 C C . TYR A 1 91 ? 1.931 -2.374 -2.753 1.00 90.12 91 TYR A C 1
ATOM 713 O O . TYR A 1 91 ? 2.769 -3.068 -3.325 1.00 90.12 91 TYR A O 1
ATOM 721 N N . THR A 1 92 ? 1.958 -1.042 -2.861 1.00 89.94 92 THR A N 1
ATOM 722 C CA . THR A 1 92 ? 2.975 -0.341 -3.667 1.00 89.94 92 THR A CA 1
ATOM 723 C C . THR A 1 92 ? 4.391 -0.612 -3.167 1.00 89.94 92 THR A C 1
ATOM 725 O O . THR A 1 92 ? 5.305 -0.791 -3.974 1.00 89.94 92 THR A O 1
ATOM 728 N N . TYR A 1 93 ? 4.581 -0.713 -1.850 1.00 88.81 93 TYR A N 1
ATOM 729 C CA . TYR A 1 93 ? 5.868 -1.092 -1.283 1.00 88.81 93 TYR A CA 1
ATOM 730 C C . TYR A 1 93 ? 6.227 -2.558 -1.554 1.00 88.81 93 TYR A C 1
ATOM 732 O O . TYR A 1 93 ? 7.359 -2.823 -1.947 1.00 88.81 93 TYR A O 1
ATOM 740 N N . TYR A 1 94 ? 5.284 -3.494 -1.420 1.00 89.75 94 TYR A N 1
ATOM 741 C CA . TYR A 1 94 ? 5.465 -4.902 -1.790 1.00 89.75 94 TYR A CA 1
ATOM 742 C C . TYR A 1 94 ? 5.940 -5.038 -3.241 1.00 89.75 94 TYR A C 1
ATOM 744 O O . TYR A 1 94 ? 6.978 -5.642 -3.503 1.00 89.75 94 TYR A O 1
ATOM 752 N N . ARG A 1 95 ? 5.248 -4.378 -4.177 1.00 88.25 95 ARG A N 1
ATOM 753 C CA . ARG A 1 95 ? 5.614 -4.376 -5.602 1.00 88.25 95 ARG A CA 1
ATOM 754 C C . ARG A 1 95 ? 7.001 -3.788 -5.840 1.00 88.25 95 ARG A C 1
ATOM 756 O O . ARG A 1 95 ? 7.749 -4.281 -6.680 1.00 88.25 95 ARG A O 1
ATOM 763 N N . ALA A 1 96 ? 7.375 -2.756 -5.087 1.00 88.25 96 ALA A N 1
ATOM 764 C CA . ALA A 1 96 ? 8.718 -2.201 -5.158 1.00 88.25 96 ALA A CA 1
ATOM 765 C C . ALA A 1 96 ? 9.789 -3.198 -4.674 1.00 88.25 96 ALA A C 1
ATOM 767 O O . ALA A 1 96 ? 10.854 -3.264 -5.281 1.00 88.25 96 ALA A O 1
ATOM 768 N N . GLN A 1 97 ? 9.508 -3.992 -3.632 1.00 86.06 97 GLN A N 1
ATOM 769 C CA . GLN A 1 97 ? 10.412 -5.036 -3.122 1.00 86.06 97 GLN A CA 1
ATOM 770 C C . GLN A 1 97 ? 10.616 -6.175 -4.130 1.00 86.06 97 GLN A C 1
ATOM 772 O O . GLN A 1 97 ? 11.750 -6.622 -4.317 1.00 86.06 97 GLN A O 1
ATOM 777 N N . GLU A 1 98 ? 9.549 -6.602 -4.815 1.00 85.94 98 GLU A N 1
ATOM 778 C CA . GLU A 1 98 ? 9.630 -7.618 -5.873 1.00 85.94 98 GLU A CA 1
ATOM 779 C C . GLU A 1 98 ? 10.561 -7.181 -7.011 1.00 85.94 98 GLU A C 1
ATOM 781 O O . GLU A 1 98 ? 11.373 -7.974 -7.487 1.00 85.94 98 GLU A O 1
ATOM 786 N N . LEU A 1 99 ? 10.502 -5.904 -7.409 1.00 85.19 99 LEU A N 1
ATOM 787 C CA . LEU A 1 99 ? 11.358 -5.363 -8.470 1.00 85.19 99 LEU A CA 1
ATOM 788 C C . LEU A 1 99 ? 12.843 -5.380 -8.096 1.00 85.19 99 LEU A C 1
ATOM 790 O O . LEU A 1 99 ? 13.683 -5.706 -8.932 1.00 85.19 99 LEU A O 1
ATOM 794 N N . VAL A 1 100 ? 13.173 -5.087 -6.837 1.00 85.06 100 VAL A N 1
ATOM 795 C CA . VAL A 1 100 ? 14.565 -5.088 -6.353 1.00 85.06 100 VAL A CA 1
ATOM 796 C C . VAL A 1 100 ? 15.036 -6.466 -5.871 1.00 85.06 100 VAL A C 1
ATOM 798 O O . VAL A 1 100 ? 16.106 -6.576 -5.272 1.00 85.06 100 VAL A O 1
ATOM 801 N N . SER A 1 101 ? 14.265 -7.527 -6.147 1.00 76.31 101 SER A N 1
ATOM 802 C CA . SER A 1 101 ? 14.583 -8.917 -5.781 1.00 76.31 101 SER A CA 1
ATOM 803 C C . SER A 1 101 ? 14.842 -9.126 -4.281 1.00 76.31 101 SER A C 1
ATOM 805 O O . SER A 1 101 ? 15.640 -9.983 -3.892 1.00 76.31 101 SER A O 1
ATOM 807 N N . LEU A 1 102 ? 14.187 -8.338 -3.427 1.00 80.81 102 LEU A N 1
ATOM 808 C CA . LEU A 1 102 ? 14.193 -8.562 -1.984 1.00 80.81 102 LEU A CA 1
ATOM 809 C C . LEU A 1 102 ? 13.128 -9.600 -1.619 1.00 80.81 102 LEU A C 1
ATOM 811 O O . LEU A 1 102 ? 12.131 -9.738 -2.319 1.00 80.81 102 LEU A O 1
ATOM 815 N N . ASP A 1 103 ? 13.362 -10.351 -0.539 1.00 84.94 103 ASP A N 1
ATOM 816 C CA . ASP A 1 103 ? 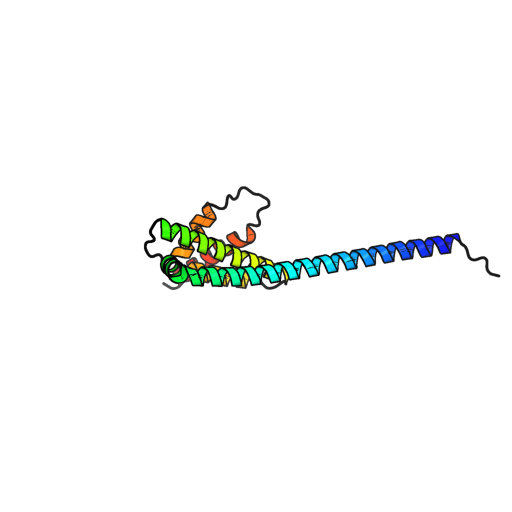12.470 -11.423 -0.084 1.00 84.94 103 ASP A CA 1
ATOM 817 C C . ASP A 1 103 ? 11.086 -10.863 0.311 1.00 84.94 103 ASP A C 1
ATOM 819 O O . ASP A 1 103 ? 10.953 -10.267 1.389 1.00 84.94 103 ASP A O 1
ATOM 823 N N . PRO A 1 104 ? 10.036 -11.066 -0.512 1.00 83.62 104 PRO A N 1
ATOM 824 C CA . PRO A 1 104 ? 8.720 -10.490 -0.261 1.00 83.62 104 PRO A CA 1
ATOM 825 C C . PRO A 1 104 ? 8.026 -11.154 0.933 1.00 83.62 104 PRO A C 1
ATOM 827 O O . PRO A 1 104 ? 7.133 -10.562 1.539 1.00 83.62 104 PRO A O 1
ATOM 830 N N . SER A 1 105 ? 8.447 -12.369 1.309 1.00 87.50 105 SER A N 1
ATOM 831 C CA . SER A 1 105 ? 7.819 -13.141 2.385 1.00 87.50 105 SER A CA 1
ATOM 832 C C . SER A 1 105 ? 7.977 -12.466 3.744 1.00 87.50 105 SER A C 1
ATOM 834 O O . SER A 1 105 ? 7.054 -12.481 4.560 1.00 87.50 105 SER A O 1
ATOM 836 N N . ARG A 1 106 ? 9.112 -11.792 3.968 1.00 88.88 106 ARG A N 1
ATOM 837 C CA . ARG A 1 106 ? 9.325 -10.981 5.167 1.00 88.88 106 ARG A CA 1
ATOM 838 C C . ARG A 1 106 ? 8.291 -9.861 5.260 1.00 88.88 106 ARG A C 1
ATOM 840 O O . ARG A 1 106 ? 7.746 -9.640 6.336 1.00 88.88 106 ARG A O 1
ATOM 847 N N . PHE A 1 107 ? 8.019 -9.182 4.148 1.00 89.19 107 PHE A N 1
ATOM 848 C CA . PHE A 1 107 ? 7.071 -8.073 4.111 1.00 89.19 107 PHE A CA 1
ATOM 849 C C . PHE A 1 107 ? 5.629 -8.551 4.304 1.00 89.19 107 PHE A C 1
ATOM 851 O O . PHE A 1 107 ? 4.905 -7.993 5.123 1.00 89.19 107 PHE A O 1
ATOM 858 N N . VAL A 1 108 ? 5.247 -9.644 3.633 1.00 92.12 108 VAL A N 1
ATOM 859 C CA . VAL A 1 108 ? 3.964 -10.333 3.859 1.00 92.12 108 VAL A CA 1
ATOM 860 C C . VAL A 1 108 ? 3.778 -10.665 5.341 1.00 92.12 108 VAL A C 1
ATOM 862 O O . VAL A 1 108 ? 2.715 -10.415 5.903 1.00 92.12 108 VAL A O 1
ATOM 865 N N . ARG A 1 109 ? 4.821 -11.188 5.996 1.00 93.56 109 ARG A N 1
ATOM 866 C CA . ARG A 1 109 ? 4.777 -11.546 7.416 1.00 93.56 109 ARG A CA 1
ATOM 867 C C . ARG A 1 109 ? 4.672 -10.348 8.345 1.00 93.56 109 ARG A C 1
ATOM 869 O O . ARG A 1 109 ? 3.885 -10.395 9.285 1.00 93.56 109 ARG A O 1
ATOM 876 N N . GLU A 1 110 ? 5.453 -9.297 8.115 1.00 92.25 110 GLU A N 1
ATOM 877 C CA . GLU A 1 110 ? 5.351 -8.052 8.886 1.00 92.25 110 GLU A CA 1
ATOM 878 C C . GLU A 1 110 ? 3.936 -7.462 8.779 1.00 92.25 110 GLU A C 1
ATOM 880 O O . GLU A 1 110 ? 3.356 -7.077 9.792 1.00 92.25 110 GLU A O 1
ATOM 885 N N . TRP A 1 111 ? 3.339 -7.503 7.587 1.00 93.62 111 TRP A N 1
ATOM 886 C CA . TRP A 1 111 ? 1.984 -7.011 7.363 1.00 93.62 111 TRP A CA 1
ATOM 887 C C . TRP A 1 111 ? 0.902 -7.879 8.014 1.00 93.62 111 TRP A C 1
ATOM 889 O O . TRP A 1 111 ? 0.005 -7.366 8.680 1.00 93.62 111 TRP A O 1
ATOM 899 N N . ALA A 1 112 ? 1.008 -9.205 7.895 1.00 96.31 112 ALA A N 1
ATOM 900 C CA . ALA A 1 112 ? 0.095 -10.130 8.562 1.00 96.31 112 ALA A CA 1
ATOM 901 C C . ALA A 1 112 ? 0.147 -9.979 10.092 1.00 96.31 112 ALA A C 1
ATOM 903 O O . ALA A 1 112 ? -0.890 -10.043 10.745 1.00 96.31 112 ALA A O 1
ATOM 904 N N . LEU A 1 113 ? 1.332 -9.727 10.662 1.00 96.38 113 LEU A N 1
ATOM 905 C CA . LEU A 1 113 ? 1.488 -9.425 12.088 1.00 96.38 113 LEU A CA 1
ATOM 906 C C . LEU A 1 113 ? 0.809 -8.107 12.484 1.00 96.38 113 LEU A C 1
ATOM 908 O O . LEU A 1 113 ? 0.243 -8.031 13.570 1.00 96.38 113 LEU A O 1
ATOM 912 N N . GLU A 1 114 ? 0.860 -7.081 11.632 1.00 95.81 114 GLU A N 1
ATOM 913 C CA . GLU A 1 114 ? 0.177 -5.803 11.875 1.00 95.81 114 GLU A CA 1
ATOM 914 C C . GLU A 1 114 ? -1.348 -5.942 11.806 1.00 95.81 114 GLU A C 1
ATOM 916 O O . GLU A 1 114 ? -2.051 -5.379 12.641 1.00 95.81 114 GLU A O 1
ATOM 921 N N . LEU A 1 115 ? -1.872 -6.723 10.857 1.00 97.12 115 LEU A N 1
ATOM 922 C CA . LEU A 1 115 ? -3.296 -7.063 10.813 1.00 97.12 115 LEU A CA 1
ATOM 923 C C . LEU A 1 115 ? -3.715 -7.833 12.070 1.00 97.12 115 LEU A C 1
ATOM 925 O O . LEU A 1 115 ? -4.682 -7.468 12.731 1.00 97.12 115 LEU A O 1
ATOM 929 N N . ASP A 1 116 ? -2.966 -8.876 12.425 1.00 97.25 116 ASP A N 1
ATOM 930 C CA . ASP A 1 116 ? -3.250 -9.741 13.572 1.00 97.25 116 ASP A CA 1
ATOM 931 C C . ASP A 1 116 ? -3.168 -9.009 14.927 1.00 97.25 116 ASP A C 1
ATOM 933 O O . ASP A 1 116 ? -3.854 -9.392 15.876 1.00 97.25 116 ASP A O 1
ATOM 937 N N . SER A 1 117 ? -2.370 -7.940 15.030 1.00 97.19 117 SER A N 1
ATOM 938 C CA . SER A 1 117 ? -2.259 -7.132 16.250 1.00 97.19 117 SER A CA 1
ATOM 939 C C . SER A 1 117 ? -3.348 -6.065 16.406 1.00 97.19 117 SER A C 1
ATOM 941 O O . SER A 1 117 ? -3.521 -5.552 17.514 1.00 97.19 117 SER A O 1
ATOM 943 N N . HIS A 1 118 ? -4.110 -5.757 15.349 1.00 97.88 118 HIS A N 1
ATOM 944 C CA . HIS A 1 118 ? -5.136 -4.711 15.354 1.00 97.88 118 HIS A CA 1
ATOM 945 C C . HIS A 1 118 ? -6.503 -5.260 14.908 1.00 97.88 118 HIS A C 1
ATOM 947 O O . HIS A 1 118 ? -6.782 -5.351 13.708 1.00 97.88 118 HIS A O 1
ATOM 953 N N . PRO A 1 119 ? -7.408 -5.599 15.847 1.00 97.06 119 PRO A N 1
ATOM 954 C CA . PRO A 1 119 ? -8.649 -6.307 15.530 1.00 97.06 119 PRO A CA 1
ATOM 955 C C . PRO A 1 119 ? -9.561 -5.550 14.560 1.00 97.06 119 PRO A C 1
ATOM 957 O O . PRO A 1 119 ? -10.201 -6.170 13.708 1.00 97.06 119 PRO A O 1
ATOM 960 N N . GLY A 1 120 ? -9.638 -4.219 14.644 1.00 97.56 120 GLY A N 1
ATOM 961 C CA . GLY A 1 120 ? -10.478 -3.465 13.715 1.00 97.56 120 GLY A CA 1
ATOM 962 C C . GLY A 1 120 ? -9.912 -3.420 12.295 1.00 97.56 120 GLY A C 1
ATOM 963 O O . GLY A 1 120 ? -10.687 -3.472 11.335 1.00 97.56 120 GLY A O 1
ATOM 964 N N . LEU A 1 121 ? -8.583 -3.446 12.150 1.00 97.44 121 LEU A N 1
ATOM 965 C CA . LEU A 1 121 ? -7.920 -3.542 10.851 1.00 97.44 121 LEU A CA 1
ATOM 966 C C . LEU A 1 121 ? -8.056 -4.944 10.249 1.00 97.44 121 LEU A C 1
ATOM 968 O O . LEU A 1 121 ? -8.349 -5.062 9.064 1.00 97.44 121 LEU A O 1
ATOM 972 N N . LEU A 1 122 ? -7.953 -6.001 11.061 1.00 97.56 122 LEU A N 1
ATOM 973 C CA . LEU A 1 122 ? -8.237 -7.375 10.634 1.00 97.56 122 LEU A CA 1
ATOM 974 C C . LEU A 1 122 ? -9.688 -7.536 10.154 1.00 97.56 122 LEU A C 1
ATOM 976 O O . LEU A 1 122 ? -9.954 -8.094 9.089 1.00 97.56 122 LEU A O 1
ATOM 980 N N . ASN A 1 123 ? -10.645 -6.994 10.910 1.00 96.94 123 ASN A N 1
ATOM 981 C CA . ASN A 1 123 ? -12.054 -7.004 10.520 1.00 96.94 123 ASN A CA 1
ATOM 982 C C . ASN A 1 123 ? -12.293 -6.221 9.224 1.00 96.94 123 ASN A C 1
ATOM 984 O O . ASN A 1 123 ? -13.074 -6.651 8.371 1.00 96.94 123 ASN A O 1
ATOM 988 N N . TRP A 1 124 ? -11.633 -5.070 9.071 1.00 97.25 124 TRP A N 1
ATOM 989 C CA . TRP A 1 124 ? -11.650 -4.313 7.825 1.00 97.25 124 TRP A CA 1
ATOM 990 C C . TRP A 1 124 ? -11.064 -5.124 6.670 1.00 97.25 124 TRP A C 1
ATOM 992 O O . TRP A 1 124 ? -11.718 -5.221 5.635 1.00 97.25 124 TRP A O 1
ATOM 1002 N N . TRP A 1 125 ? -9.914 -5.774 6.862 1.00 96.06 125 TRP A N 1
ATOM 1003 C CA . TRP A 1 125 ? -9.255 -6.602 5.855 1.00 96.06 125 TRP A CA 1
ATOM 1004 C C . TRP A 1 125 ? -10.192 -7.682 5.327 1.00 96.06 125 TRP A C 1
ATOM 1006 O O . TRP A 1 125 ? -10.388 -7.788 4.123 1.00 96.06 125 TRP A O 1
ATOM 1016 N N . HIS A 1 126 ? -10.873 -8.421 6.202 1.00 94.62 126 HIS A N 1
ATOM 1017 C CA . HIS A 1 126 ? -11.843 -9.427 5.767 1.00 94.62 126 HIS A CA 1
ATOM 1018 C C . HIS A 1 126 ? -12.985 -8.835 4.927 1.00 94.62 126 HIS A C 1
ATOM 1020 O O . HIS A 1 126 ? -13.386 -9.425 3.923 1.00 94.62 126 HIS A O 1
ATOM 1026 N N . ARG A 1 127 ? -13.498 -7.651 5.287 1.00 93.50 127 ARG A N 1
ATOM 1027 C CA . ARG A 1 127 ? -14.516 -6.961 4.475 1.00 93.50 127 ARG A CA 1
ATOM 1028 C C . ARG A 1 127 ? -13.949 -6.499 3.139 1.00 93.50 127 ARG A C 1
ATOM 1030 O O . ARG A 1 127 ? -14.588 -6.708 2.114 1.00 93.50 127 ARG A O 1
ATOM 1037 N N . TYR A 1 128 ? -12.763 -5.905 3.147 1.00 92.25 128 TYR A N 1
ATOM 1038 C CA . TYR A 1 128 ? -12.045 -5.474 1.956 1.00 92.25 128 TYR A CA 1
ATOM 1039 C C . TYR A 1 128 ? -11.815 -6.642 0.991 1.00 92.25 128 TYR A C 1
ATOM 1041 O O . TYR A 1 128 ? -12.171 -6.551 -0.182 1.00 92.25 128 TYR A O 1
ATOM 1049 N N . ARG A 1 129 ? -11.359 -7.787 1.508 1.00 89.81 129 ARG A N 1
ATOM 1050 C CA . ARG A 1 129 ? -11.184 -9.042 0.765 1.00 89.81 129 ARG A CA 1
ATOM 1051 C C . ARG A 1 129 ? -12.474 -9.566 0.162 1.00 89.81 129 ARG A C 1
ATOM 1053 O O . ARG A 1 129 ? -12.437 -10.120 -0.926 1.00 89.81 129 ARG A O 1
ATOM 1060 N N . ASN A 1 130 ? -13.606 -9.382 0.830 1.00 88.12 130 ASN A N 1
ATOM 1061 C CA . ASN A 1 130 ? -14.903 -9.762 0.274 1.00 88.12 130 ASN A CA 1
ATOM 1062 C C . ASN A 1 130 ? -15.396 -8.784 -0.808 1.00 88.12 130 ASN A C 1
ATOM 1064 O O . ASN A 1 130 ? -16.212 -9.175 -1.637 1.00 88.12 130 ASN A O 1
ATOM 1068 N N . ARG A 1 131 ? -14.937 -7.521 -0.792 1.00 87.69 131 ARG A N 1
ATOM 1069 C CA . ARG A 1 131 ? -15.284 -6.495 -1.795 1.00 87.69 131 ARG A CA 1
ATOM 1070 C C . ARG A 1 131 ? -14.410 -6.546 -3.041 1.00 87.69 131 ARG A C 1
ATOM 1072 O O . ARG A 1 131 ? -14.873 -6.126 -4.096 1.00 87.69 131 ARG A O 1
ATOM 1079 N N . MET A 1 132 ? -13.161 -6.989 -2.915 1.00 80.94 132 MET A N 1
ATOM 1080 C CA . MET A 1 132 ? -12.303 -7.237 -4.069 1.00 80.94 132 MET A CA 1
ATOM 1081 C C . MET A 1 132 ? -12.936 -8.345 -4.907 1.00 80.94 132 MET A C 1
ATOM 1083 O O . MET A 1 132 ? -12.882 -9.517 -4.548 1.00 80.94 132 MET A O 1
ATOM 1087 N N . ASP A 1 133 ? -13.595 -7.947 -5.992 1.00 63.72 133 ASP A N 1
ATOM 1088 C CA . ASP A 1 133 ? -14.250 -8.863 -6.911 1.00 63.72 133 ASP A CA 1
ATOM 1089 C C . ASP A 1 133 ? -13.176 -9.724 -7.589 1.00 63.72 133 ASP A C 1
ATOM 1091 O O . ASP A 1 133 ? -12.400 -9.253 -8.421 1.00 63.72 133 ASP A O 1
ATOM 1095 N N . TYR A 1 134 ? -13.097 -10.997 -7.196 1.00 60.25 134 TYR A N 1
ATOM 1096 C CA . TYR A 1 134 ? -12.101 -11.972 -7.664 1.00 60.25 134 TYR A CA 1
ATOM 1097 C C . TYR A 1 134 ? -12.258 -12.345 -9.147 1.00 60.25 134 TYR A C 1
ATOM 1099 O O . TYR A 1 134 ? -11.609 -13.276 -9.625 1.00 60.25 134 TYR A O 1
ATOM 1107 N N . THR A 1 135 ? -13.158 -11.678 -9.865 1.00 54.00 135 THR A N 1
ATOM 1108 C CA . THR A 1 135 ? -13.532 -12.001 -11.239 1.00 54.00 135 THR A CA 1
ATOM 1109 C C . THR A 1 135 ? -12.636 -11.366 -12.289 1.00 54.00 135 THR A C 1
ATOM 1111 O O . THR A 1 135 ? -12.793 -11.721 -13.453 1.00 54.00 135 THR A O 1
ATOM 1114 N N . ASP A 1 136 ? -11.737 -10.442 -11.927 1.00 64.94 136 ASP A N 1
ATOM 1115 C CA . ASP A 1 136 ? -10.727 -9.935 -12.861 1.00 64.94 136 ASP A CA 1
ATOM 1116 C C . ASP A 1 136 ? -9.556 -10.933 -12.951 1.00 64.94 136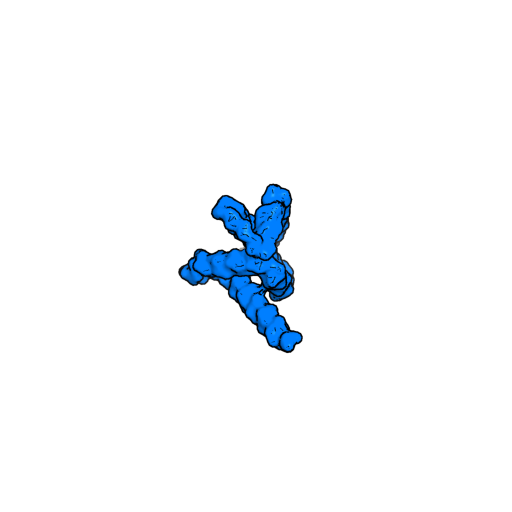 ASP A C 1
ATOM 1118 O O . ASP A 1 136 ? -8.756 -11.015 -12.010 1.00 64.94 136 ASP A O 1
ATOM 1122 N N . PRO A 1 137 ? -9.443 -11.710 -14.048 1.00 59.44 137 PRO A N 1
ATOM 1123 C CA . PRO A 1 137 ? -8.383 -12.700 -14.207 1.00 59.44 137 PRO A CA 1
ATOM 1124 C C . PRO A 1 137 ? -6.989 -12.070 -14.325 1.00 59.44 137 PRO A C 1
ATOM 1126 O O . PRO A 1 137 ? -6.005 -12.783 -14.134 1.00 59.44 137 PRO A O 1
ATOM 1129 N N . ASP A 1 138 ? -6.903 -10.765 -14.606 1.00 65.50 138 ASP A N 1
ATOM 1130 C CA . ASP A 1 138 ? -5.644 -10.030 -14.732 1.00 65.50 138 ASP A CA 1
ATOM 1131 C C . ASP A 1 138 ? -5.244 -9.324 -13.421 1.00 65.50 138 ASP A C 1
ATOM 1133 O O . ASP A 1 138 ? -4.152 -8.754 -13.327 1.00 65.50 138 ASP A O 1
ATOM 1137 N N . SER A 1 139 ? -6.093 -9.374 -12.384 1.00 72.12 139 SER A N 1
ATOM 1138 C CA . SER A 1 139 ? -5.764 -8.815 -11.071 1.00 72.12 139 SER A CA 1
ATOM 1139 C C . SER A 1 139 ? -4.674 -9.642 -10.379 1.00 72.12 139 SER A C 1
ATOM 1141 O O . SER A 1 139 ? -4.789 -10.857 -10.211 1.00 72.12 139 SER A O 1
ATOM 1143 N N . ASP A 1 140 ? -3.590 -8.988 -9.953 1.00 78.19 140 ASP A N 1
ATOM 1144 C CA . ASP A 1 140 ? -2.534 -9.641 -9.178 1.00 78.19 140 ASP A CA 1
ATOM 1145 C C . ASP A 1 140 ? -3.034 -9.951 -7.756 1.00 78.19 140 ASP A C 1
ATOM 1147 O O . ASP A 1 140 ? -3.016 -9.107 -6.860 1.00 78.19 140 ASP A O 1
ATOM 1151 N N . GLN A 1 141 ? -3.500 -11.184 -7.554 1.00 81.50 141 GLN A N 1
ATOM 1152 C CA . GLN A 1 141 ? -4.010 -11.665 -6.266 1.00 81.50 141 GLN A CA 1
ATOM 1153 C C . GLN A 1 141 ? -2.931 -12.298 -5.381 1.00 81.50 141 GLN A C 1
ATOM 1155 O O . GLN A 1 141 ? -3.234 -12.752 -4.273 1.00 81.50 141 GLN A O 1
ATOM 1160 N N . SER A 1 142 ? -1.677 -12.344 -5.841 1.00 85.81 142 SER A N 1
ATOM 1161 C CA . SER A 1 142 ? -0.596 -13.011 -5.111 1.00 85.81 142 SER A CA 1
ATOM 1162 C C . SER A 1 142 ? -0.377 -12.392 -3.729 1.00 85.81 142 SER A C 1
ATOM 1164 O O . SER A 1 142 ? -0.222 -13.118 -2.744 1.00 85.81 142 SER A O 1
ATOM 1166 N N . TRP A 1 143 ? -0.460 -11.064 -3.639 1.00 87.44 143 TRP A N 1
ATOM 1167 C CA . TRP A 1 143 ? -0.283 -10.309 -2.405 1.00 87.44 143 TRP A CA 1
ATOM 1168 C C . TRP A 1 143 ? -1.383 -10.596 -1.366 1.00 87.44 143 TRP A C 1
AT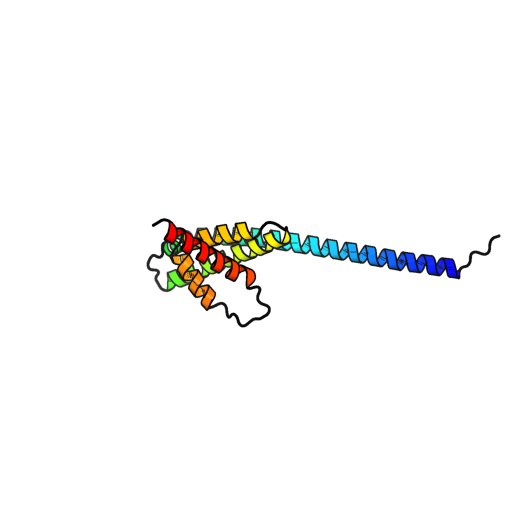OM 1170 O O . TRP A 1 143 ? -1.045 -11.128 -0.304 1.00 87.44 143 TRP A O 1
ATOM 1180 N N . PRO A 1 144 ? -2.686 -10.364 -1.643 1.00 89.94 144 PRO A N 1
ATOM 1181 C CA . PRO A 1 144 ? -3.736 -10.659 -0.669 1.00 89.94 144 PRO A CA 1
ATOM 1182 C C . PRO A 1 144 ? -3.787 -12.131 -0.239 1.00 89.94 144 PRO A C 1
ATOM 1184 O O . PRO A 1 144 ? -3.977 -12.421 0.940 1.00 89.94 144 PRO A O 1
ATOM 1187 N N . ILE A 1 145 ? -3.568 -13.068 -1.170 1.00 91.31 145 ILE A N 1
ATOM 1188 C CA . ILE A 1 145 ? -3.554 -14.507 -0.864 1.00 91.31 145 ILE A CA 1
ATOM 1189 C C . ILE A 1 145 ? -2.392 -14.859 0.069 1.00 91.31 145 ILE A C 1
ATOM 1191 O O . ILE A 1 145 ? -2.584 -15.592 1.038 1.00 91.31 145 ILE A O 1
ATOM 1195 N N . SER A 1 146 ? -1.190 -14.341 -0.198 1.00 91.88 146 SER A N 1
ATOM 1196 C CA . SER A 1 146 ? -0.010 -14.612 0.638 1.00 91.88 146 SER A CA 1
ATOM 1197 C C . SER A 1 146 ? -0.225 -14.167 2.083 1.00 91.88 146 SER A C 1
ATOM 1199 O O . SER A 1 146 ? 0.274 -14.789 3.019 1.00 91.88 146 SER A O 1
ATOM 1201 N N . VAL A 1 147 ? -1.014 -13.116 2.261 1.00 94.12 147 VAL A N 1
ATOM 1202 C CA . VAL A 1 147 ? -1.278 -12.490 3.554 1.00 94.12 147 VAL A CA 1
ATOM 1203 C C . VAL A 1 147 ? -2.346 -13.256 4.309 1.00 94.12 147 VAL A C 1
ATOM 1205 O O . VAL A 1 147 ? -2.149 -13.554 5.484 1.00 94.12 147 VAL A O 1
ATOM 1208 N N . ASP A 1 148 ? -3.398 -13.704 3.623 1.00 94.62 148 ASP A N 1
ATOM 1209 C CA . ASP A 1 148 ? -4.382 -14.628 4.190 1.00 94.62 148 ASP A CA 1
ATOM 1210 C C . ASP A 1 148 ? -3.721 -15.942 4.657 1.00 94.62 148 ASP A C 1
ATOM 1212 O O . ASP A 1 148 ? -4.028 -16.447 5.739 1.00 94.62 148 ASP A O 1
ATOM 1216 N N . VAL A 1 149 ? -2.770 -16.482 3.884 1.00 95.44 149 VAL A N 1
ATOM 1217 C CA . VAL A 1 149 ? -2.002 -17.682 4.267 1.00 95.44 149 VAL A CA 1
ATOM 1218 C C . VAL A 1 149 ? -1.170 -17.435 5.526 1.00 95.44 149 VAL A C 1
ATOM 1220 O O . VAL A 1 149 ? -1.124 -18.287 6.417 1.00 95.44 149 VAL A O 1
ATOM 1223 N N . GLU A 1 150 ? -0.504 -16.288 5.627 1.00 96.81 150 GLU A N 1
ATOM 1224 C CA . GLU A 1 150 ? 0.311 -15.975 6.798 1.00 96.81 150 GLU A CA 1
ATOM 1225 C C . GLU A 1 150 ? -0.552 -15.696 8.040 1.00 96.81 150 GLU A C 1
ATOM 1227 O O . GLU A 1 150 ? -0.235 -16.192 9.120 1.00 96.81 150 GLU A O 1
ATOM 1232 N N . LEU A 1 151 ? -1.706 -15.037 7.891 1.00 96.62 151 LEU A N 1
ATOM 1233 C CA . LEU A 1 151 ? -2.703 -14.882 8.960 1.00 96.62 151 LEU A CA 1
ATOM 1234 C C . LEU A 1 151 ? -3.197 -16.237 9.494 1.00 96.62 151 LEU A C 1
ATOM 1236 O O . LEU A 1 151 ? -3.321 -16.427 10.709 1.00 96.62 151 LEU A O 1
ATOM 1240 N N . GLN A 1 152 ? -3.429 -17.215 8.613 1.00 96.62 152 GLN A N 1
ATOM 1241 C CA . GLN A 1 152 ? -3.788 -18.579 9.021 1.00 96.62 152 GLN A CA 1
ATOM 1242 C C . GLN A 1 152 ? -2.663 -19.256 9.813 1.00 96.62 152 GLN A C 1
ATOM 1244 O O . GLN A 1 152 ? -2.928 -19.915 10.821 1.00 96.62 152 GLN A O 1
ATOM 1249 N N . ARG A 1 153 ? -1.401 -19.075 9.402 1.00 96.44 153 ARG A N 1
ATOM 1250 C CA . ARG A 1 153 ? -0.237 -19.611 10.129 1.00 96.44 153 ARG A CA 1
ATOM 1251 C C . ARG A 1 153 ? -0.093 -18.989 11.514 1.00 96.44 153 ARG A C 1
ATOM 1253 O O . ARG A 1 153 ? 0.121 -19.720 12.482 1.00 96.44 153 ARG A O 1
ATOM 1260 N N . LEU A 1 154 ? -0.244 -17.668 11.619 1.00 95.88 154 LEU A N 1
ATOM 1261 C CA . LEU A 1 154 ? -0.218 -16.954 12.898 1.00 95.88 154 LEU A CA 1
ATOM 1262 C C .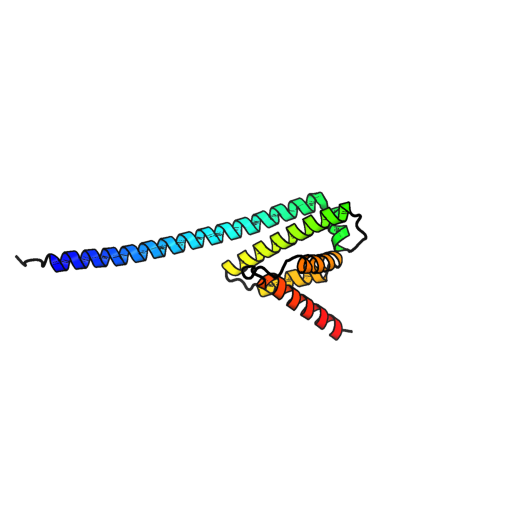 LEU A 1 154 ? -1.319 -17.475 13.830 1.00 95.88 154 LEU A C 1
ATOM 1264 O O . LEU A 1 154 ? -1.032 -17.843 14.9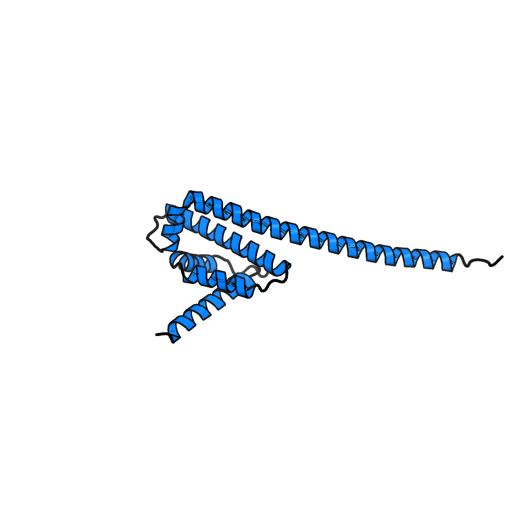70 1.00 95.88 154 LEU A O 1
ATOM 1268 N N . SER A 1 155 ? -2.540 -17.624 13.316 1.00 95.00 155 SER A N 1
ATOM 1269 C CA . SER A 1 155 ? -3.678 -18.172 14.066 1.00 95.00 155 SER A CA 1
ATOM 1270 C C . SER A 1 155 ? -3.413 -19.596 14.573 1.00 95.00 155 SER A C 1
ATOM 1272 O O . SER A 1 155 ? -3.647 -19.898 15.743 1.00 95.00 155 SER A O 1
ATOM 1274 N N . ALA A 1 156 ? -2.853 -20.468 13.726 1.00 95.69 156 ALA A N 1
ATOM 1275 C CA . ALA A 1 156 ? -2.499 -21.832 14.112 1.00 95.69 156 ALA A CA 1
ATOM 1276 C C . ALA A 1 156 ? -1.426 -21.865 15.217 1.00 95.69 156 ALA A C 1
ATOM 1278 O O . ALA A 1 156 ? -1.541 -22.644 16.162 1.00 95.69 156 ALA A O 1
ATOM 1279 N N . SER A 1 157 ? -0.417 -20.991 15.143 1.00 94.81 157 SER A N 1
ATOM 1280 C CA . SER A 1 157 ? 0.669 -20.933 16.134 1.00 94.81 157 SER A CA 1
ATOM 1281 C C . SER A 1 157 ? 0.204 -20.513 17.536 1.00 94.81 157 SER A C 1
ATOM 1283 O O . SER A 1 157 ? 0.728 -20.998 18.543 1.00 94.81 157 SER A O 1
ATOM 1285 N N . LYS A 1 158 ? -0.828 -19.661 17.617 1.00 92.50 158 LYS A N 1
ATOM 1286 C CA . LYS A 1 158 ? -1.451 -19.272 18.890 1.00 92.50 158 LYS A CA 1
ATOM 1287 C C . LYS A 1 158 ? -2.146 -20.467 19.546 1.00 92.50 158 LYS A C 1
ATOM 1289 O O . LYS A 1 158 ? -1.930 -20.715 20.725 1.00 92.50 158 LYS A O 1
ATOM 1294 N N . SER A 1 159 ? -2.868 -21.271 18.758 1.00 91.62 159 SER A N 1
ATOM 1295 C CA . SER A 1 159 ? -3.620 -22.436 19.258 1.00 91.62 159 SER A CA 1
ATOM 1296 C C . SER A 1 159 ? -2.755 -23.559 19.843 1.00 91.62 159 SER A C 1
ATOM 1298 O O . SER A 1 159 ? -3.242 -24.356 20.632 1.00 91.62 159 SER A O 1
ATOM 1300 N N . THR A 1 160 ? -1.475 -23.639 19.468 1.00 91.94 160 THR A N 1
ATOM 1301 C CA . THR A 1 160 ? -0.547 -24.661 19.981 1.00 91.94 160 THR A CA 1
ATOM 1302 C C . THR A 1 160 ? 0.145 -24.272 21.287 1.00 91.94 160 THR A C 1
ATOM 1304 O O . THR A 1 160 ? 0.856 -25.096 21.857 1.00 91.94 160 THR A O 1
ATOM 1307 N N . THR A 1 161 ? 0.012 -23.014 21.715 1.00 87.00 161 THR A N 1
ATOM 1308 C CA . THR A 1 161 ? 0.712 -22.474 22.894 1.00 87.00 161 THR A CA 1
ATOM 1309 C C . THR A 1 161 ? -0.176 -22.461 24.149 1.00 87.00 161 THR A C 1
ATOM 1311 O O . THR A 1 161 ? 0.336 -22.263 25.250 1.00 87.00 161 THR A O 1
ATOM 1314 N N . GLU A 1 162 ? -1.481 -22.699 23.990 1.00 65.44 162 GLU A N 1
ATOM 1315 C CA . GLU A 1 162 ? -2.480 -22.836 25.065 1.00 65.44 162 GLU A CA 1
ATOM 1316 C C . GLU A 1 162 ? -2.663 -24.300 25.495 1.00 65.44 162 GLU A C 1
ATOM 1318 O O . GLU A 1 162 ? -2.812 -24.530 26.719 1.00 65.44 162 GLU A O 1
#

Sequence (162 aa):
MKNIDVGRLINTIANIGVIGGLIFVGLQLKQDSDIAERATLFNATNSRLQWAELVRESSEIWVKGLTGEELTDYEYAEFDALATAWELSHYTYYRAQELVSLDPSRFVREWALELDSHPGLLNWWHRYRNRMDYTDPDSDQSWPISVDVELQRLSASKSTTE